Protein AF-A0A7C3VUH5-F1 (afdb_monomer_lite)

Foldseek 3Di:
DDDDDDDDDDDDDDDDDDPDDPPPPPCPVVPPVVCPLQNLLVVLLVLLLVLCVVPVPLLLVLLCVLQVDDPVVVVVVVVVVDGSSSVLLLSQLCVQLVHDSVVLVVCVVVVDDSCVSCVVSVHHSVSSSVSSVSSSCSSVCVVPPPPPPPPPPDDDD

Structure (mmCIF, N/CA/C/O backbone):
data_AF-A0A7C3VUH5-F1
#
_entry.id   AF-A0A7C3VUH5-F1
#
loop_
_atom_site.group_PDB
_atom_site.id
_atom_site.type_symbol
_atom_site.label_atom_id
_atom_site.label_alt_id
_atom_site.label_comp_id
_atom_site.label_asym_id
_atom_site.label_entity_id
_atom_site.label_seq_id
_atom_site.pdbx_PDB_ins_code
_atom_site.Cartn_x
_atom_site.Cartn_y
_atom_site.Cartn_z
_atom_site.occupancy
_atom_site.B_iso_or_equiv
_atom_site.auth_seq_id
_atom_site.auth_comp_id
_atom_site.auth_asym_id
_atom_site.auth_atom_id
_atom_site.pdbx_PDB_model_num
ATOM 1 N N . MET A 1 1 ? -31.944 19.228 60.154 1.00 46.00 1 MET A N 1
ATOM 2 C CA . MET A 1 1 ? -32.204 18.243 61.227 1.00 46.00 1 MET A CA 1
ATOM 3 C C . MET A 1 1 ? -31.268 17.056 61.035 1.00 46.00 1 MET A C 1
ATOM 5 O O . MET A 1 1 ? -31.211 16.565 59.922 1.00 46.00 1 MET A O 1
ATOM 9 N N . ALA A 1 2 ? -30.568 16.669 62.113 1.00 43.81 2 ALA A N 1
ATOM 10 C CA . ALA A 1 2 ? -29.785 15.440 62.360 1.00 43.81 2 ALA A CA 1
ATOM 11 C C . ALA A 1 2 ? -28.635 15.095 61.374 1.00 43.81 2 ALA A C 1
ATOM 13 O O . ALA A 1 2 ? -28.880 14.777 60.223 1.00 43.81 2 ALA A O 1
ATOM 14 N N . SER A 1 3 ? -27.346 15.235 61.714 1.00 55.28 3 SER A N 1
ATOM 15 C CA . SER A 1 3 ? -26.554 14.638 62.818 1.00 55.28 3 SER A CA 1
ATOM 16 C C . SER A 1 3 ? -26.205 13.158 62.612 1.00 55.28 3 SER A C 1
ATOM 18 O O . SER A 1 3 ? -27.100 12.315 62.657 1.00 55.28 3 SER A O 1
ATOM 20 N N . ARG A 1 4 ? -24.892 12.891 62.458 1.00 53.81 4 ARG A N 1
ATOM 21 C CA . ARG A 1 4 ? -24.049 11.820 63.062 1.00 53.81 4 ARG A CA 1
ATOM 22 C C . ARG A 1 4 ? -22.797 11.641 62.182 1.00 53.81 4 ARG A C 1
ATOM 24 O O . ARG A 1 4 ? -22.890 11.113 61.086 1.00 53.81 4 ARG A O 1
ATOM 31 N N . SER A 1 5 ? -21.654 12.262 62.493 1.00 53.81 5 SER A N 1
ATOM 32 C CA . SER A 1 5 ? -20.653 11.850 63.500 1.00 53.81 5 SER A CA 1
ATOM 33 C C . SER A 1 5 ? -20.414 10.343 63.561 1.00 53.81 5 SER A C 1
ATOM 35 O O . SER A 1 5 ? -21.265 9.593 64.031 1.00 53.81 5 SER A O 1
ATOM 37 N N . GLY A 1 6 ? -19.214 9.935 63.145 1.00 47.81 6 GLY A N 1
ATOM 38 C CA . GLY A 1 6 ? -18.730 8.560 63.212 1.00 47.81 6 GLY A CA 1
ATOM 39 C C . GLY A 1 6 ? -17.247 8.455 62.868 1.00 47.81 6 GLY A C 1
ATOM 40 O O . GLY A 1 6 ? -16.874 7.734 61.953 1.00 47.81 6 GLY A O 1
ATOM 41 N N . ALA A 1 7 ? -16.402 9.204 63.580 1.00 54.25 7 ALA A N 1
ATOM 42 C CA . ALA A 1 7 ? -14.963 8.988 63.583 1.00 54.25 7 ALA A CA 1
ATOM 43 C C . ALA A 1 7 ? -14.645 7.620 64.204 1.00 54.25 7 ALA A C 1
ATOM 45 O O . ALA A 1 7 ? -15.028 7.359 65.344 1.00 54.25 7 ALA A O 1
ATOM 46 N N . ARG A 1 8 ? -13.903 6.773 63.489 1.00 54.28 8 ARG A N 1
ATOM 47 C CA . ARG A 1 8 ? -13.116 5.689 64.086 1.00 54.28 8 ARG A CA 1
ATOM 48 C C . ARG A 1 8 ? -11.779 5.592 63.367 1.00 54.28 8 ARG A C 1
ATOM 50 O O . ARG A 1 8 ? -11.648 4.940 62.338 1.00 54.28 8 ARG A O 1
ATOM 57 N N . ALA A 1 9 ? -10.801 6.281 63.943 1.00 53.19 9 ALA A N 1
ATOM 58 C CA . ALA A 1 9 ? -9.397 5.993 63.738 1.00 53.19 9 ALA A CA 1
ATOM 59 C C . ALA A 1 9 ? -9.118 4.584 64.275 1.00 53.19 9 ALA A C 1
ATOM 61 O O . ALA A 1 9 ? -9.344 4.309 65.453 1.00 53.19 9 ALA A O 1
ATOM 62 N N . VAL A 1 10 ? -8.643 3.699 63.406 1.00 53.28 10 VAL A N 1
ATOM 63 C CA . VAL A 1 10 ? -8.036 2.430 63.801 1.00 53.28 10 VAL A CA 1
ATOM 64 C C . VAL A 1 10 ? -6.617 2.465 63.264 1.00 53.28 10 VAL A C 1
ATOM 66 O O . VAL A 1 10 ? -6.353 2.219 62.091 1.00 53.28 10 VAL A O 1
ATOM 69 N N . LEU A 1 11 ? -5.723 2.889 64.148 1.00 50.22 11 LEU A N 1
ATOM 70 C CA . LEU A 1 11 ? -4.287 2.913 63.955 1.00 50.22 11 LEU A CA 1
ATOM 71 C C . LEU A 1 11 ? -3.790 1.519 64.341 1.00 50.22 11 LEU A C 1
ATOM 73 O O . LEU A 1 11 ? -3.726 1.185 65.520 1.00 50.22 11 LEU A O 1
ATOM 77 N N . VAL A 1 12 ? -3.521 0.678 63.344 1.00 52.38 12 VAL A N 1
ATOM 78 C CA . VAL A 1 12 ? -2.900 -0.636 63.548 1.00 52.38 12 VAL A CA 1
ATOM 79 C C . VAL A 1 12 ? -1.471 -0.545 63.045 1.00 52.38 12 VAL A C 1
ATOM 81 O O . VAL A 1 12 ? -1.188 -0.576 61.850 1.00 52.38 12 VAL A O 1
ATOM 84 N N . LEU A 1 13 ? -0.582 -0.364 64.014 1.00 53.56 13 LEU A N 1
ATOM 85 C CA . LEU A 1 13 ? 0.8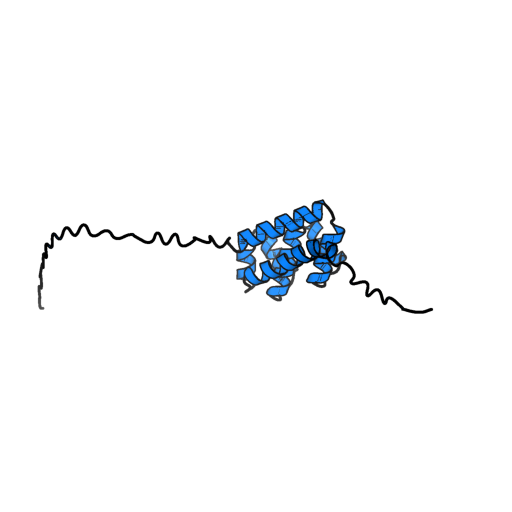60 -0.414 63.877 1.00 53.56 13 LEU A CA 1
ATOM 86 C C . LEU A 1 13 ? 1.265 -1.893 63.937 1.00 53.56 13 LEU A C 1
ATOM 88 O O . LEU A 1 13 ? 1.243 -2.492 65.009 1.00 53.56 13 LEU A O 1
ATOM 92 N N . ILE A 1 14 ? 1.600 -2.498 62.797 1.00 55.69 14 ILE A N 1
ATOM 93 C CA . ILE A 1 14 ? 2.255 -3.813 62.761 1.00 55.69 14 ILE A CA 1
ATOM 94 C C . ILE A 1 14 ? 3.617 -3.622 62.107 1.00 55.69 14 ILE A C 1
ATOM 96 O O . ILE A 1 14 ? 3.774 -3.645 60.889 1.00 55.69 14 ILE A O 1
ATOM 100 N N . ALA A 1 15 ? 4.604 -3.396 62.970 1.00 53.34 15 ALA A N 1
ATOM 101 C CA . ALA A 1 15 ? 6.004 -3.608 62.665 1.00 53.34 15 ALA A CA 1
ATOM 102 C C . ALA A 1 15 ? 6.244 -5.124 62.628 1.00 53.34 15 ALA A C 1
ATOM 104 O O . ALA A 1 15 ? 6.180 -5.797 63.654 1.00 53.34 15 ALA A O 1
ATOM 105 N N . GLY A 1 16 ? 6.488 -5.657 61.434 1.00 47.97 16 GLY A N 1
ATOM 106 C CA . GLY A 1 16 ? 6.829 -7.057 61.209 1.00 47.97 16 GLY A CA 1
ATOM 107 C C . GLY A 1 16 ? 7.947 -7.153 60.186 1.00 47.97 16 GLY A C 1
ATOM 108 O O . GLY A 1 16 ? 7.694 -7.302 58.995 1.00 47.97 16 GLY A O 1
ATOM 109 N N . LEU A 1 17 ? 9.187 -7.035 60.664 1.00 54.09 17 LEU A N 1
ATOM 110 C CA . LEU A 1 17 ? 10.395 -7.401 59.930 1.00 54.09 17 LEU A CA 1
ATOM 111 C C . LEU A 1 17 ? 10.378 -8.912 59.669 1.00 54.09 17 LEU A C 1
ATOM 113 O O . LEU A 1 17 ? 10.785 -9.700 60.519 1.00 54.09 17 LEU A O 1
ATOM 117 N N . ALA A 1 18 ? 9.923 -9.311 58.485 1.00 48.59 18 ALA A N 1
ATOM 118 C CA . ALA A 1 18 ? 10.180 -10.632 57.936 1.00 48.59 18 ALA A CA 1
ATOM 119 C C . ALA A 1 18 ? 11.198 -10.487 56.798 1.00 48.59 18 ALA A C 1
ATOM 121 O O . ALA A 1 18 ? 10.847 -10.260 55.642 1.00 48.59 18 ALA A O 1
ATOM 122 N N . TRP A 1 19 ? 12.482 -10.615 57.148 1.00 52.53 19 TRP A N 1
ATOM 123 C CA . TRP A 1 19 ? 13.553 -10.964 56.214 1.00 52.53 19 TRP A CA 1
ATOM 124 C C . TRP A 1 19 ? 13.325 -12.401 55.727 1.00 52.53 19 TRP A C 1
ATOM 126 O O . TRP A 1 19 ? 13.931 -13.354 56.206 1.00 52.53 19 TRP A O 1
ATOM 136 N N . GLY A 1 20 ? 12.390 -12.559 54.798 1.00 47.88 20 GLY A N 1
ATOM 137 C CA . GLY A 1 20 ? 12.179 -13.779 54.036 1.00 47.88 20 GLY A CA 1
ATOM 138 C C . GLY A 1 20 ? 12.590 -13.509 52.603 1.00 47.88 20 GLY A C 1
ATOM 139 O O . GLY A 1 20 ? 12.033 -12.628 51.956 1.00 47.88 20 GLY A O 1
ATOM 140 N N . TRP A 1 21 ? 13.590 -14.243 52.133 1.00 60.84 21 TRP A N 1
ATOM 141 C CA . TRP A 1 21 ? 14.074 -14.249 50.762 1.00 60.84 21 TRP A CA 1
ATOM 142 C C . TRP A 1 21 ? 12.928 -14.535 49.780 1.00 60.84 21 TRP A C 1
ATOM 144 O O . TRP A 1 21 ? 12.665 -15.683 49.434 1.00 60.84 21 TRP A O 1
ATOM 154 N N . LEU A 1 22 ? 12.246 -13.491 49.312 1.00 51.94 22 LEU A N 1
ATOM 155 C CA . LEU A 1 22 ? 11.456 -13.560 48.095 1.00 51.94 22 LEU A CA 1
ATOM 156 C C . LEU A 1 22 ? 12.435 -13.364 46.943 1.00 51.94 22 LEU A C 1
ATOM 158 O O . LEU A 1 22 ? 12.789 -12.243 46.581 1.00 51.94 22 LEU A O 1
ATOM 162 N N . GLN A 1 23 ? 12.882 -14.479 46.368 1.00 59.81 23 GLN A N 1
ATOM 163 C CA . GLN A 1 23 ? 13.230 -14.484 44.957 1.00 59.81 23 GLN A CA 1
ATOM 164 C C . GLN A 1 23 ? 11.997 -13.973 44.214 1.00 59.81 23 GLN A C 1
ATOM 166 O O . GLN A 1 23 ? 11.037 -14.711 44.005 1.00 59.81 23 GLN A O 1
ATOM 171 N N . ALA A 1 24 ? 11.991 -12.686 43.875 1.00 54.78 24 ALA A N 1
ATOM 172 C CA . ALA A 1 24 ? 11.120 -12.202 42.830 1.00 54.78 24 ALA A CA 1
ATOM 173 C C . ALA A 1 24 ? 11.545 -12.970 41.573 1.00 54.78 24 ALA A C 1
ATOM 175 O O . ALA A 1 24 ? 12.693 -12.803 41.145 1.00 54.78 24 ALA A O 1
ATOM 176 N N . PRO A 1 25 ? 10.692 -13.817 40.967 1.00 57.78 25 PRO A N 1
ATOM 177 C CA . PRO A 1 25 ? 10.893 -14.099 39.568 1.00 57.78 25 PRO A CA 1
ATOM 178 C C . PRO A 1 25 ? 10.786 -12.732 38.905 1.00 57.78 25 PRO A C 1
ATOM 180 O O . PRO A 1 25 ? 9.725 -12.104 38.898 1.00 57.78 25 PRO A O 1
ATOM 183 N N . THR A 1 26 ? 11.912 -12.233 38.410 1.00 54.16 26 THR A N 1
ATOM 184 C CA . THR A 1 26 ? 11.931 -11.230 37.363 1.00 54.16 26 THR A CA 1
ATOM 185 C C . THR A 1 26 ? 11.227 -11.872 36.178 1.00 54.16 26 THR A C 1
ATOM 187 O O . THR A 1 26 ? 11.839 -12.369 35.238 1.00 54.16 26 THR A O 1
ATOM 190 N N . MET A 1 27 ? 9.896 -11.864 36.225 1.00 51.47 27 MET A N 1
ATOM 191 C CA . MET A 1 27 ? 9.054 -11.873 35.051 1.00 51.47 27 MET A CA 1
ATOM 192 C C . MET A 1 27 ? 9.349 -10.536 34.364 1.00 51.47 27 MET A C 1
ATOM 194 O O . MET A 1 27 ? 8.539 -9.611 34.372 1.00 51.47 27 MET A O 1
ATOM 198 N N . LEU A 1 28 ? 10.555 -10.437 33.789 1.00 52.62 28 LEU A N 1
ATOM 199 C CA . LEU A 1 28 ? 10.810 -9.761 32.533 1.00 52.62 28 LEU A CA 1
ATOM 200 C C . LEU A 1 28 ? 9.826 -10.408 31.569 1.00 52.62 28 LEU A C 1
ATOM 202 O O . LEU A 1 28 ? 10.162 -11.307 30.806 1.00 52.62 28 LEU A O 1
ATOM 206 N N . SER A 1 29 ? 8.564 -9.991 31.688 1.00 51.03 29 SER A N 1
ATOM 207 C CA . SER A 1 29 ? 7.621 -10.088 30.604 1.00 51.03 29 SER A CA 1
ATOM 208 C C . SER A 1 29 ? 8.398 -9.478 29.456 1.00 51.03 29 SER A C 1
ATOM 210 O O . SER A 1 29 ? 8.816 -8.320 29.595 1.00 51.03 29 SER A O 1
ATOM 212 N N . PRO A 1 30 ? 8.715 -10.235 28.393 1.00 51.22 30 PRO A N 1
ATOM 213 C CA . PRO A 1 30 ? 9.165 -9.593 27.189 1.00 51.22 30 PRO A CA 1
ATOM 214 C C . PRO A 1 30 ? 8.041 -8.615 26.888 1.00 51.22 30 PRO A C 1
ATOM 216 O O . PRO A 1 30 ? 6.924 -9.006 26.546 1.00 51.22 30 PRO A O 1
ATOM 219 N N . CYS A 1 31 ? 8.315 -7.335 27.125 1.00 47.47 31 CYS A N 1
ATOM 220 C CA . CYS A 1 31 ? 7.598 -6.265 26.490 1.00 47.47 31 CYS A CA 1
ATOM 221 C C . CYS A 1 31 ? 7.976 -6.472 25.028 1.00 47.47 31 CYS A C 1
ATOM 223 O O . CYS A 1 31 ? 8.926 -5.885 24.518 1.00 47.47 31 CYS A O 1
ATOM 225 N N . PHE A 1 32 ? 7.309 -7.436 24.389 1.00 51.62 32 PHE A N 1
ATOM 226 C CA . PHE A 1 32 ? 7.082 -7.409 22.972 1.00 51.62 32 PHE A CA 1
ATOM 227 C C . PHE A 1 32 ? 6.352 -6.090 22.808 1.00 51.62 32 PHE A C 1
ATOM 229 O O . PHE A 1 32 ? 5.133 -6.016 22.959 1.00 51.62 32 PHE A O 1
ATOM 236 N N . ALA A 1 33 ? 7.137 -5.027 22.628 1.00 54.03 33 ALA A N 1
ATOM 237 C CA . ALA A 1 33 ? 6.705 -3.837 21.953 1.00 54.03 33 ALA A CA 1
ATOM 238 C C . ALA A 1 33 ? 6.183 -4.383 20.632 1.00 54.03 33 ALA A C 1
ATOM 240 O O . ALA A 1 33 ? 6.955 -4.697 19.728 1.00 54.03 33 ALA A O 1
ATOM 241 N N . GLN A 1 34 ? 4.883 -4.684 20.601 1.00 54.59 34 GLN A N 1
ATOM 242 C CA . GLN A 1 34 ? 4.193 -4.959 19.366 1.00 54.59 34 GLN A CA 1
ATOM 243 C C . GLN A 1 34 ? 4.462 -3.707 18.556 1.00 54.59 34 GLN A C 1
ATOM 245 O O . GLN A 1 34 ? 3.967 -2.634 18.912 1.00 54.59 34 GLN A O 1
ATOM 250 N N . ALA A 1 35 ? 5.350 -3.832 17.567 1.00 65.25 35 ALA A N 1
ATOM 251 C CA . ALA A 1 35 ? 5.598 -2.776 16.611 1.00 65.25 35 ALA A CA 1
ATOM 252 C C . ALA A 1 35 ? 4.222 -2.291 16.179 1.00 65.25 35 ALA A C 1
ATOM 254 O O . ALA A 1 35 ? 3.352 -3.107 15.843 1.00 65.25 35 ALA A O 1
ATOM 255 N N . SER A 1 36 ? 3.985 -0.988 16.325 1.00 81.69 36 SER A N 1
ATOM 256 C CA . SER A 1 36 ? 2.666 -0.457 16.023 1.00 81.69 36 SER A CA 1
ATOM 257 C C . SER A 1 36 ? 2.309 -0.867 14.587 1.00 81.69 36 SER A C 1
ATOM 259 O O . SER A 1 36 ? 3.206 -0.949 13.739 1.00 81.69 36 SER A O 1
ATOM 261 N N . PRO A 1 37 ? 1.036 -1.151 14.273 1.00 83.00 37 PRO A N 1
ATOM 262 C CA . PRO A 1 37 ? 0.644 -1.518 12.913 1.00 83.00 37 PRO A CA 1
ATOM 263 C C . PRO A 1 37 ? 1.138 -0.506 11.867 1.00 83.00 37 PRO A C 1
ATOM 265 O O . PRO A 1 37 ? 1.455 -0.884 10.743 1.00 83.00 37 PRO A O 1
ATOM 268 N N . GLU A 1 38 ? 1.268 0.768 12.253 1.00 86.50 38 GLU A N 1
ATOM 269 C CA . GLU A 1 38 ? 1.878 1.817 11.434 1.00 86.50 38 GLU A CA 1
ATOM 270 C C . GLU A 1 38 ? 3.365 1.601 11.162 1.00 86.50 38 GLU A C 1
ATOM 272 O O . GLU A 1 38 ? 3.824 1.835 10.049 1.00 86.50 38 GLU A O 1
ATOM 277 N N . GLU A 1 39 ? 4.131 1.187 12.164 1.00 88.88 39 GLU A N 1
ATOM 278 C CA . GLU A 1 39 ? 5.566 0.951 12.031 1.00 88.88 39 GLU A CA 1
ATOM 279 C C . GLU A 1 39 ? 5.841 -0.261 11.144 1.00 88.88 39 GLU A C 1
ATOM 281 O O . GLU A 1 39 ? 6.639 -0.164 10.211 1.00 88.88 39 GLU A O 1
ATOM 286 N N . GLY A 1 40 ? 5.076 -1.342 11.330 1.00 89.81 40 GLY A N 1
ATOM 287 C CA . GLY A 1 40 ? 5.107 -2.486 10.419 1.00 89.81 40 GLY A CA 1
ATOM 288 C C . GLY A 1 40 ? 4.739 -2.091 8.986 1.00 89.81 40 GLY A C 1
ATOM 289 O O . GLY A 1 40 ? 5.384 -2.525 8.034 1.00 89.81 40 GLY A O 1
ATOM 290 N N . LEU A 1 41 ? 3.747 -1.212 8.808 1.00 91.88 41 LEU A N 1
ATOM 291 C CA . LEU A 1 41 ? 3.380 -0.706 7.485 1.00 91.88 41 LEU A CA 1
ATOM 292 C C . LEU A 1 41 ? 4.510 0.116 6.859 1.00 91.88 41 LEU A C 1
ATOM 294 O O . LEU A 1 41 ? 4.841 -0.100 5.697 1.00 91.88 41 LEU A O 1
ATOM 298 N N . ARG A 1 42 ? 5.137 1.019 7.622 1.00 92.81 42 ARG A N 1
ATOM 299 C CA . ARG A 1 42 ? 6.270 1.836 7.158 1.00 92.81 42 ARG A CA 1
ATOM 300 C C . ARG A 1 42 ? 7.461 0.982 6.740 1.00 92.81 42 ARG A C 1
ATOM 302 O O . ARG A 1 42 ? 8.061 1.267 5.708 1.00 92.81 42 ARG A O 1
ATOM 309 N N . GLU A 1 43 ? 7.784 -0.058 7.504 1.00 93.19 43 GLU A N 1
ATOM 310 C CA . GLU A 1 43 ? 8.867 -0.986 7.174 1.00 93.19 43 GLU A CA 1
ATOM 311 C C . GLU A 1 43 ? 8.602 -1.696 5.842 1.00 93.19 43 GLU A C 1
ATOM 313 O O . GLU A 1 43 ? 9.456 -1.712 4.954 1.00 93.19 43 GLU A O 1
ATOM 318 N N . VAL A 1 44 ? 7.393 -2.235 5.661 1.00 93.56 44 VAL A N 1
ATOM 319 C CA . VAL A 1 44 ? 7.036 -2.947 4.428 1.00 93.56 44 VAL A CA 1
ATOM 320 C C . VAL A 1 44 ? 6.985 -1.987 3.237 1.00 93.56 44 VAL A C 1
ATOM 322 O O . VAL A 1 44 ? 7.469 -2.337 2.162 1.00 93.56 44 VAL A O 1
ATOM 325 N N . VAL A 1 45 ? 6.474 -0.766 3.419 1.00 94.81 45 VAL A N 1
ATOM 326 C CA . VAL A 1 45 ? 6.503 0.295 2.397 1.00 94.81 45 VAL A CA 1
ATOM 327 C C . VAL A 1 45 ? 7.938 0.600 1.976 1.00 94.81 45 VAL A C 1
ATOM 329 O O . VAL A 1 45 ? 8.238 0.552 0.786 1.00 94.81 45 VAL A O 1
ATOM 332 N N . ALA A 1 46 ? 8.839 0.831 2.935 1.00 94.81 46 ALA A N 1
ATOM 333 C CA . ALA A 1 46 ? 10.247 1.094 2.653 1.00 94.81 46 ALA A CA 1
ATOM 334 C C . ALA A 1 46 ? 10.916 -0.082 1.925 1.00 94.81 46 ALA A C 1
ATOM 336 O O . ALA A 1 46 ? 11.723 0.123 1.019 1.00 94.81 46 ALA A O 1
ATOM 337 N N . LYS A 1 47 ? 10.547 -1.319 2.272 1.00 94.00 47 LYS A N 1
ATOM 338 C CA . LYS A 1 47 ? 11.031 -2.527 1.597 1.00 94.00 47 LYS A CA 1
ATOM 339 C C . LYS A 1 47 ? 10.550 -2.609 0.145 1.00 94.00 47 LYS A C 1
ATOM 341 O O . LYS A 1 47 ? 11.348 -2.935 -0.731 1.00 94.00 47 LYS A O 1
ATOM 346 N N . ILE A 1 48 ? 9.282 -2.288 -0.120 1.00 93.50 48 ILE A N 1
ATOM 347 C CA . ILE A 1 48 ? 8.732 -2.235 -1.484 1.00 93.50 48 ILE A CA 1
ATOM 348 C C . ILE A 1 48 ? 9.412 -1.134 -2.300 1.00 93.50 48 ILE A C 1
ATOM 350 O O . ILE A 1 48 ? 9.822 -1.380 -3.431 1.00 93.50 48 ILE A O 1
ATOM 354 N N . ASP A 1 49 ? 9.596 0.048 -1.721 1.00 94.69 49 ASP A N 1
ATOM 355 C CA . ASP A 1 49 ? 10.261 1.169 -2.391 1.00 94.69 49 ASP A CA 1
ATOM 356 C C . ASP A 1 49 ? 11.744 0.873 -2.680 1.00 94.69 49 ASP A C 1
ATOM 358 O O . ASP A 1 49 ? 12.260 1.184 -3.759 1.00 94.69 49 ASP A O 1
ATOM 362 N N . GLY A 1 50 ? 12.428 0.194 -1.755 1.00 93.44 50 GLY A N 1
ATOM 363 C CA . GLY A 1 50 ? 13.783 -0.311 -1.970 1.00 93.44 50 GLY A CA 1
ATOM 364 C C . GLY A 1 50 ? 13.849 -1.361 -3.084 1.00 93.44 50 GLY A C 1
ATOM 365 O O . GLY A 1 50 ? 14.744 -1.308 -3.929 1.00 93.44 50 GLY A O 1
ATOM 366 N N . ALA A 1 51 ? 12.877 -2.277 -3.143 1.00 92.12 51 ALA A N 1
ATOM 367 C CA . ALA A 1 51 ? 12.781 -3.260 -4.222 1.00 92.12 51 ALA A CA 1
ATOM 368 C C . ALA A 1 51 ? 12.526 -2.588 -5.580 1.00 92.12 51 ALA A C 1
ATOM 370 O O . ALA A 1 51 ? 13.197 -2.917 -6.556 1.00 92.12 51 ALA A O 1
ATOM 371 N N . ALA A 1 52 ? 11.642 -1.588 -5.628 1.00 91.94 52 ALA A N 1
ATOM 372 C CA . ALA A 1 52 ? 11.358 -0.816 -6.837 1.00 91.94 52 ALA A CA 1
ATOM 373 C C . ALA A 1 52 ? 12.577 -0.032 -7.336 1.00 91.94 52 ALA A C 1
ATOM 375 O O . ALA A 1 52 ? 12.741 0.153 -8.537 1.00 91.94 52 ALA A O 1
ATOM 376 N N . SER A 1 53 ? 13.471 0.3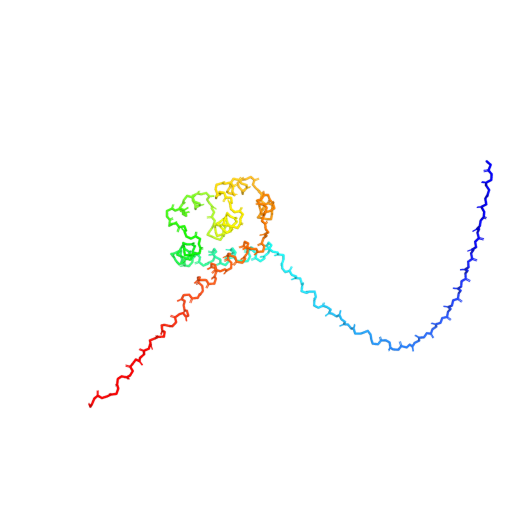76 -6.432 1.00 90.62 53 SER A N 1
ATOM 377 C CA . SER A 1 53 ? 14.741 1.007 -6.811 1.00 90.62 53 SER A CA 1
ATOM 378 C C . SER A 1 53 ? 15.683 0.049 -7.554 1.00 90.62 53 SER A C 1
ATOM 380 O O . SER A 1 53 ? 16.580 0.502 -8.260 1.00 90.62 53 SER A O 1
ATOM 382 N N . SER A 1 54 ? 15.490 -1.265 -7.398 1.00 90.62 54 SER A N 1
ATOM 383 C CA . SER A 1 54 ? 16.298 -2.301 -8.051 1.00 90.62 54 SER A CA 1
ATOM 384 C C . SER A 1 54 ? 15.614 -2.875 -9.293 1.00 90.62 54 SER A C 1
ATOM 386 O O . SER A 1 54 ? 16.257 -3.040 -10.325 1.00 90.62 54 SER A O 1
ATOM 388 N N . ASP A 1 55 ? 14.319 -3.184 -9.196 1.00 93.25 55 ASP A N 1
ATOM 389 C CA . ASP A 1 55 ? 13.539 -3.799 -10.270 1.00 93.25 55 ASP A CA 1
ATOM 390 C C . ASP A 1 55 ? 12.068 -3.371 -10.190 1.00 93.25 55 ASP A C 1
ATOM 392 O O . ASP A 1 55 ? 11.239 -3.993 -9.523 1.00 93.25 55 ASP A O 1
ATOM 396 N N . VAL A 1 56 ? 11.743 -2.285 -10.893 1.00 93.31 56 VAL A N 1
ATOM 397 C CA . VAL A 1 56 ? 10.378 -1.748 -10.983 1.00 93.31 56 VAL A CA 1
ATOM 398 C C . VAL A 1 56 ? 9.400 -2.769 -11.570 1.00 93.31 56 VAL A C 1
ATOM 400 O O . VAL A 1 56 ? 8.283 -2.896 -11.071 1.00 93.31 56 VAL A O 1
ATOM 403 N N . GLY A 1 57 ? 9.811 -3.514 -12.601 1.00 92.69 57 GLY A N 1
ATOM 404 C CA . GLY A 1 57 ? 8.928 -4.443 -13.308 1.00 92.69 57 GLY A CA 1
ATOM 405 C C . GLY A 1 57 ? 8.416 -5.546 -12.388 1.00 92.69 57 GLY A C 1
ATOM 406 O O . GLY A 1 57 ? 7.224 -5.850 -12.395 1.00 92.69 57 GLY A O 1
ATOM 407 N N . ARG A 1 58 ? 9.294 -6.066 -11.524 1.00 92.00 58 ARG A N 1
ATOM 408 C CA . ARG A 1 58 ? 8.933 -7.071 -10.519 1.00 92.00 58 ARG A CA 1
ATOM 409 C C . ARG A 1 58 ? 7.933 -6.548 -9.487 1.00 92.00 58 ARG A C 1
ATOM 411 O O . ARG A 1 58 ? 7.030 -7.280 -9.082 1.00 92.00 58 ARG A O 1
ATOM 418 N N . VAL A 1 59 ? 8.080 -5.294 -9.056 1.00 93.75 59 VAL A N 1
ATOM 419 C CA . VAL A 1 59 ? 7.149 -4.677 -8.097 1.00 93.75 59 VAL A CA 1
ATOM 420 C C . VAL A 1 59 ? 5.780 -4.454 -8.731 1.00 93.75 59 VAL A C 1
ATOM 422 O O . VAL A 1 59 ? 4.762 -4.804 -8.135 1.00 93.75 59 VAL A O 1
ATOM 425 N N . GLU A 1 60 ? 5.743 -3.915 -9.949 1.00 94.44 60 GLU A N 1
ATOM 426 C CA . GLU A 1 60 ? 4.498 -3.721 -10.694 1.00 94.44 60 GLU A CA 1
ATOM 427 C C . GLU A 1 60 ? 3.763 -5.044 -10.916 1.00 94.44 60 GLU A C 1
ATOM 429 O O . GLU A 1 60 ? 2.560 -5.121 -10.676 1.00 94.44 60 GLU A O 1
ATOM 434 N N . GLU A 1 61 ? 4.472 -6.100 -11.316 1.00 93.38 61 GLU A N 1
ATOM 435 C CA . GLU A 1 61 ? 3.874 -7.417 -11.527 1.00 93.38 61 GLU A CA 1
ATOM 436 C C . GLU A 1 61 ? 3.309 -8.004 -10.226 1.00 93.38 61 GLU A C 1
ATOM 438 O O . GLU A 1 61 ? 2.188 -8.515 -10.220 1.00 93.38 61 GLU A O 1
ATOM 443 N N . ALA A 1 62 ? 4.007 -7.840 -9.097 1.00 93.94 62 ALA A N 1
ATOM 444 C CA . ALA A 1 62 ? 3.491 -8.247 -7.792 1.00 93.94 62 ALA A CA 1
ATOM 445 C C . ALA A 1 62 ? 2.210 -7.481 -7.402 1.00 93.94 62 ALA A C 1
ATOM 447 O O . ALA A 1 62 ? 1.267 -8.086 -6.887 1.00 93.94 62 ALA A O 1
ATOM 448 N N . LEU A 1 63 ? 2.141 -6.173 -7.683 1.00 94.19 63 LEU A N 1
ATOM 449 C CA . LEU A 1 63 ? 0.944 -5.355 -7.446 1.00 94.19 63 LEU A CA 1
ATOM 450 C C . LEU A 1 63 ? -0.229 -5.776 -8.339 1.00 94.19 63 LEU A C 1
ATOM 452 O O . LEU A 1 63 ? -1.356 -5.907 -7.857 1.00 94.19 63 LEU A O 1
ATOM 456 N N . ILE A 1 64 ? 0.036 -6.020 -9.623 1.00 94.31 64 ILE A N 1
ATOM 457 C CA . ILE A 1 64 ? -0.947 -6.497 -10.604 1.00 94.31 64 ILE A CA 1
ATOM 458 C C . ILE A 1 64 ? -1.506 -7.857 -10.170 1.00 94.31 64 ILE A C 1
ATOM 460 O O . ILE A 1 64 ? -2.720 -8.046 -10.142 1.00 94.31 64 ILE A O 1
ATOM 464 N N . GLN A 1 65 ? -0.641 -8.793 -9.773 1.00 92.50 65 GLN A N 1
ATOM 465 C CA . GLN A 1 65 ? -1.055 -10.127 -9.340 1.00 92.50 65 GLN A CA 1
ATOM 466 C C . GLN A 1 65 ? -1.811 -10.125 -8.005 1.00 92.50 65 GLN A C 1
ATOM 468 O O . GLN A 1 65 ? -2.670 -10.979 -7.799 1.00 92.50 65 GLN A O 1
ATOM 473 N N . GLU A 1 66 ? -1.473 -9.236 -7.067 1.00 93.00 66 GLU A N 1
ATOM 474 C CA . GLU A 1 66 ? -2.135 -9.182 -5.756 1.00 93.00 66 GLU A CA 1
ATO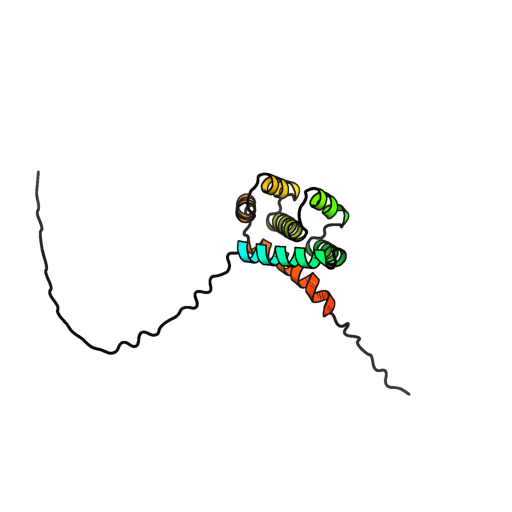M 475 C C . GLU A 1 66 ? -3.479 -8.454 -5.802 1.00 93.00 66 GLU A C 1
ATOM 477 O O . GLU A 1 66 ? -4.455 -8.916 -5.212 1.00 93.00 66 GLU A O 1
ATOM 482 N N . PHE A 1 67 ? -3.552 -7.328 -6.512 1.00 93.19 67 PHE A N 1
ATOM 483 C CA . PHE A 1 67 ? -4.738 -6.469 -6.504 1.00 93.19 67 PHE A CA 1
ATOM 484 C C . PHE A 1 67 ? -5.579 -6.561 -7.780 1.00 93.19 67 PHE A C 1
ATOM 486 O O . PHE A 1 67 ? -6.644 -5.950 -7.841 1.00 93.19 67 PHE A O 1
ATOM 493 N N . GLY A 1 68 ? -5.131 -7.304 -8.797 1.00 93.50 68 GLY A N 1
ATOM 494 C CA . GLY A 1 68 ? -5.835 -7.431 -10.076 1.00 93.50 68 GLY A CA 1
ATOM 495 C C . GLY A 1 68 ? -5.914 -6.122 -10.870 1.00 93.50 68 GLY A C 1
ATOM 496 O O . GLY A 1 68 ? -6.794 -5.970 -11.715 1.00 93.50 68 GLY A O 1
ATOM 497 N N . VAL A 1 69 ? -5.037 -5.159 -10.571 1.00 93.44 69 VAL A N 1
ATOM 498 C CA . VAL A 1 69 ? -4.933 -3.875 -11.284 1.00 93.44 69 VAL A CA 1
ATOM 499 C C . VAL A 1 69 ? -4.112 -4.039 -12.557 1.00 93.44 69 VAL A C 1
ATOM 501 O O . VAL A 1 69 ? -3.340 -4.986 -12.663 1.00 93.44 69 VAL A O 1
ATOM 504 N N . LYS A 1 70 ? -4.242 -3.133 -13.528 1.00 94.56 70 LYS A N 1
ATOM 505 C CA . LYS A 1 70 ? -3.370 -3.132 -14.709 1.00 94.56 70 LYS A CA 1
ATOM 506 C C . LYS A 1 70 ? -2.176 -2.206 -14.506 1.00 94.56 70 LYS A C 1
ATOM 508 O O . LYS A 1 70 ? -2.220 -1.305 -13.672 1.00 94.56 70 LYS A O 1
ATOM 513 N N . ARG A 1 71 ? -1.124 -2.371 -15.314 1.00 92.00 71 ARG A N 1
ATOM 514 C CA . ARG A 1 71 ? 0.028 -1.452 -15.307 1.00 92.00 71 ARG A CA 1
ATOM 515 C C . ARG A 1 71 ? -0.409 -0.013 -15.602 1.00 92.00 71 ARG A C 1
ATOM 517 O O . ARG A 1 71 ? 0.065 0.915 -14.955 1.00 92.00 71 ARG A O 1
ATOM 524 N N . GLU A 1 72 ? -1.367 0.163 -16.512 1.00 94.12 72 GLU A N 1
ATOM 525 C CA . GLU A 1 72 ? -1.905 1.483 -16.872 1.00 94.12 72 GLU A CA 1
ATOM 526 C C . GLU A 1 72 ? -2.610 2.183 -15.697 1.00 94.12 72 GLU A C 1
ATOM 528 O O . GLU A 1 72 ? -2.656 3.408 -15.654 1.00 94.12 72 GLU A O 1
ATOM 533 N N . ASP A 1 73 ? -3.126 1.428 -14.720 1.00 92.44 73 ASP A N 1
ATOM 534 C CA . ASP A 1 73 ? -3.734 1.993 -13.512 1.00 92.44 73 ASP A CA 1
ATOM 535 C C . ASP A 1 73 ? -2.693 2.529 -12.512 1.00 92.44 73 ASP A C 1
ATOM 537 O O . ASP A 1 73 ? -3.033 3.332 -11.643 1.00 92.44 73 ASP A O 1
ATOM 541 N N . LEU A 1 74 ? -1.439 2.068 -12.590 1.00 93.56 74 LEU A N 1
ATOM 542 C CA . LEU A 1 74 ? -0.371 2.466 -11.664 1.00 93.56 74 LEU A CA 1
ATOM 543 C C . LEU A 1 74 ? 0.259 3.802 -12.067 1.00 93.56 74 LEU A C 1
ATOM 545 O O . LEU A 1 74 ? 0.614 4.604 -11.206 1.00 93.56 74 LEU A O 1
ATOM 549 N N . GLN A 1 75 ? 0.352 4.062 -13.372 1.00 93.69 75 GLN A N 1
ATOM 550 C CA . GLN A 1 75 ? 0.941 5.279 -13.925 1.00 93.69 75 GLN A CA 1
ATOM 551 C C . GLN A 1 75 ? 0.341 6.585 -13.366 1.00 93.69 75 GLN A C 1
ATOM 553 O O . GLN A 1 75 ? 1.121 7.409 -12.887 1.00 93.69 75 GLN A O 1
ATOM 558 N N . PRO A 1 76 ? -0.994 6.784 -13.314 1.00 93.38 76 PRO A N 1
ATOM 559 C CA . PRO A 1 76 ? -1.556 8.005 -12.734 1.00 93.38 76 PRO A CA 1
ATOM 560 C C . PRO A 1 76 ? -1.241 8.147 -11.238 1.00 93.38 76 PRO A C 1
ATOM 562 O O . PRO A 1 76 ? -1.116 9.259 -10.742 1.00 93.38 76 PRO A O 1
ATOM 565 N N . LEU A 1 77 ? -1.062 7.048 -10.498 1.00 93.81 77 LEU A N 1
ATOM 566 C CA . LEU A 1 77 ? -0.690 7.116 -9.080 1.00 93.81 77 LEU A CA 1
ATOM 567 C C . LEU A 1 77 ? 0.771 7.555 -8.896 1.00 93.81 77 LEU A C 1
ATOM 569 O O . LEU A 1 77 ? 1.086 8.285 -7.958 1.00 93.81 77 LEU A O 1
ATOM 573 N N . LEU A 1 78 ? 1.657 7.156 -9.808 1.00 93.12 78 LEU A N 1
ATOM 574 C CA . LEU A 1 78 ? 3.046 7.619 -9.830 1.00 93.12 78 LEU A CA 1
ATOM 575 C C . LEU A 1 78 ? 3.142 9.107 -10.202 1.00 93.12 78 LEU A C 1
ATOM 577 O O . LEU A 1 78 ? 3.959 9.829 -9.631 1.00 93.12 78 LEU A O 1
ATOM 581 N N . GLU A 1 79 ? 2.281 9.590 -11.104 1.00 93.69 79 GLU A N 1
ATOM 582 C CA . GLU A 1 79 ? 2.174 11.020 -11.446 1.00 93.69 79 GLU A CA 1
ATOM 583 C C . GLU A 1 79 ? 1.746 11.876 -10.244 1.00 93.69 79 GLU A C 1
ATOM 585 O O . GLU A 1 79 ? 2.193 13.014 -10.087 1.00 93.69 79 GLU A O 1
ATOM 590 N N . GLU A 1 80 ? 0.978 11.292 -9.324 1.00 91.25 80 GLU A N 1
ATOM 591 C CA . GLU A 1 80 ? 0.613 11.879 -8.029 1.00 91.25 80 GLU A CA 1
ATOM 592 C C . GLU A 1 80 ? 1.761 11.850 -7.000 1.00 91.25 80 GLU A C 1
ATOM 594 O O . GLU A 1 80 ? 1.561 12.159 -5.824 1.00 91.25 80 GLU A O 1
ATOM 599 N N . LYS A 1 81 ? 2.983 11.511 -7.439 1.00 92.56 81 LYS A N 1
ATOM 600 C CA . LYS A 1 81 ? 4.210 11.401 -6.632 1.00 92.56 81 LYS A CA 1
ATOM 601 C C . LYS A 1 81 ? 4.125 10.361 -5.514 1.00 92.56 81 LYS A C 1
ATOM 603 O O . LYS A 1 81 ? 4.820 10.481 -4.503 1.00 92.56 81 LYS A O 1
ATOM 608 N N . LEU A 1 82 ? 3.292 9.337 -5.682 1.00 93.56 82 LEU A N 1
ATOM 609 C CA . LEU A 1 82 ? 3.258 8.209 -4.760 1.00 93.56 82 LEU A CA 1
ATOM 610 C C . LEU A 1 82 ? 4.395 7.241 -5.070 1.00 93.56 82 LEU A C 1
ATOM 612 O O . LEU A 1 82 ? 4.678 6.943 -6.226 1.00 93.56 82 LEU A O 1
ATOM 616 N N . SER A 1 83 ? 5.026 6.723 -4.020 1.00 95.44 83 SER A N 1
ATOM 617 C CA . SER A 1 83 ? 5.966 5.611 -4.137 1.00 95.44 83 SER A CA 1
ATOM 618 C C . SER A 1 83 ? 5.223 4.278 -4.291 1.00 95.44 83 SER A C 1
ATOM 620 O O . SER A 1 83 ? 4.049 4.174 -3.926 1.00 95.44 83 SER A O 1
ATOM 622 N N . TYR A 1 84 ? 5.886 3.242 -4.808 1.00 95.25 84 TYR A N 1
ATOM 623 C CA . TYR A 1 84 ? 5.263 1.931 -5.032 1.00 95.25 84 TYR A CA 1
ATOM 624 C C . TYR A 1 84 ? 4.726 1.299 -3.744 1.00 95.25 84 TYR A C 1
ATOM 626 O O . TYR A 1 84 ? 3.656 0.691 -3.753 1.00 95.25 84 TYR A O 1
ATOM 634 N N . GLY A 1 85 ? 5.413 1.488 -2.619 1.00 94.62 85 GLY A N 1
ATOM 635 C CA . GLY A 1 85 ? 4.944 1.057 -1.311 1.00 94.62 85 GLY A CA 1
ATOM 636 C C . GLY A 1 85 ? 3.672 1.792 -0.889 1.00 94.62 85 GLY A C 1
ATOM 637 O O . GLY A 1 85 ? 2.715 1.155 -0.457 1.00 94.62 85 GLY A O 1
ATOM 638 N N . ASN A 1 86 ? 3.593 3.112 -1.090 1.00 95.50 86 ASN A N 1
ATOM 639 C CA . ASN A 1 86 ? 2.367 3.869 -0.808 1.00 95.50 86 ASN A CA 1
ATOM 640 C C . ASN A 1 86 ? 1.216 3.490 -1.754 1.00 95.50 86 ASN A C 1
ATOM 642 O O . ASN A 1 86 ? 0.064 3.431 -1.326 1.00 95.50 86 ASN A O 1
ATOM 646 N N . ILE A 1 87 ? 1.517 3.177 -3.016 1.00 96.00 87 ILE A N 1
ATOM 647 C CA . ILE A 1 87 ? 0.541 2.632 -3.965 1.00 96.00 87 ILE A CA 1
ATOM 648 C C . ILE A 1 87 ? 0.008 1.284 -3.462 1.00 96.00 87 ILE A C 1
ATOM 650 O O . ILE A 1 87 ? -1.205 1.082 -3.447 1.00 96.00 87 ILE A O 1
ATOM 654 N N . ALA A 1 88 ? 0.877 0.393 -2.975 1.00 96.06 88 ALA A N 1
ATOM 655 C CA . ALA A 1 88 ? 0.472 -0.889 -2.398 1.00 96.06 88 ALA A CA 1
ATOM 656 C C . ALA A 1 88 ? -0.496 -0.705 -1.218 1.00 96.06 88 ALA A C 1
ATOM 658 O O . ALA A 1 88 ? -1.526 -1.375 -1.148 1.00 96.06 88 ALA A O 1
ATOM 659 N N . VAL A 1 89 ? -0.196 0.235 -0.315 1.00 95.62 89 VAL A N 1
ATOM 660 C CA . VAL A 1 89 ? -1.047 0.562 0.841 1.00 95.62 89 VAL A CA 1
ATOM 661 C C . VAL A 1 89 ? -2.394 1.115 0.389 1.00 95.62 89 VAL A C 1
ATOM 663 O O . VAL A 1 89 ? -3.431 0.702 0.905 1.00 95.62 89 VAL A O 1
ATOM 666 N N . LEU A 1 90 ? -2.402 2.018 -0.593 1.00 95.81 90 LEU A N 1
ATOM 667 C CA . LEU A 1 90 ? -3.624 2.595 -1.152 1.00 95.81 90 LEU A CA 1
ATOM 668 C C . LEU A 1 90 ? -4.522 1.511 -1.753 1.00 95.81 90 LEU A C 1
ATOM 670 O O . LEU A 1 90 ? -5.714 1.460 -1.443 1.00 95.81 90 LEU A O 1
ATOM 674 N N . LEU A 1 91 ? -3.951 0.620 -2.568 1.00 95.62 91 LEU A N 1
ATOM 675 C CA . LEU A 1 91 ? -4.675 -0.499 -3.173 1.00 95.62 91 LEU A CA 1
ATOM 676 C C . LEU A 1 91 ? -5.191 -1.477 -2.113 1.00 95.62 91 LEU A C 1
ATOM 678 O O . LEU A 1 91 ? -6.354 -1.874 -2.163 1.00 95.62 91 LEU A O 1
ATOM 682 N N . ALA A 1 92 ? -4.375 -1.806 -1.110 1.00 95.19 92 ALA A N 1
ATOM 683 C CA . ALA A 1 92 ? -4.779 -2.655 0.006 1.00 95.19 92 ALA A CA 1
ATOM 684 C C . ALA A 1 92 ? -5.902 -2.030 0.844 1.00 95.19 92 ALA A C 1
ATOM 686 O O . ALA A 1 92 ? -6.822 -2.736 1.260 1.00 95.19 92 ALA A O 1
ATOM 687 N N . THR A 1 93 ? -5.862 -0.715 1.052 1.00 95.00 93 THR A N 1
ATOM 688 C CA . THR A 1 93 ? -6.899 0.033 1.771 1.00 95.00 93 THR A CA 1
ATOM 689 C C . THR A 1 93 ? -8.208 0.036 0.993 1.00 95.00 93 THR A C 1
ATOM 691 O O . THR A 1 93 ? -9.247 -0.309 1.552 1.00 95.00 93 THR A O 1
ATOM 694 N N . ALA A 1 94 ? -8.172 0.354 -0.303 1.00 94.88 94 ALA A N 1
ATOM 695 C CA . ALA A 1 94 ? -9.348 0.326 -1.172 1.00 94.88 94 ALA A CA 1
ATOM 696 C C . ALA A 1 94 ? -9.963 -1.084 -1.247 1.00 94.88 94 ALA A C 1
ATOM 698 O O . ALA A 1 94 ? -11.167 -1.249 -1.070 1.00 94.88 94 ALA A O 1
ATOM 699 N N . ALA A 1 95 ? -9.128 -2.116 -1.407 1.00 93.81 95 ALA A N 1
ATOM 700 C CA . ALA A 1 95 ? -9.574 -3.506 -1.459 1.00 93.81 95 ALA A CA 1
ATOM 701 C C . ALA A 1 95 ? -10.166 -4.005 -0.129 1.00 93.81 95 ALA A C 1
ATOM 703 O O . ALA A 1 95 ? -11.100 -4.800 -0.147 1.00 93.81 95 ALA A O 1
ATOM 704 N N . SER A 1 96 ? -9.629 -3.566 1.015 1.00 92.94 96 SER A N 1
ATOM 705 C CA . SER A 1 96 ? -10.110 -3.997 2.341 1.00 92.94 96 SER A CA 1
ATOM 706 C C . SER A 1 96 ? -11.365 -3.249 2.785 1.00 92.94 96 SER A C 1
ATOM 708 O O . SER A 1 96 ? -12.259 -3.843 3.378 1.00 92.94 96 SER A O 1
ATOM 710 N N . SER A 1 97 ? -11.454 -1.956 2.470 1.00 92.31 97 SER A N 1
ATOM 711 C CA . SER A 1 97 ? -12.606 -1.118 2.824 1.00 92.31 97 SER A CA 1
ATOM 712 C C . SER A 1 97 ? -13.762 -1.196 1.821 1.00 92.31 97 SER A C 1
ATOM 714 O O . SER A 1 97 ? -14.865 -0.746 2.122 1.00 92.31 97 SER A O 1
ATOM 716 N N . GLY A 1 98 ? -13.524 -1.719 0.612 1.00 92.81 98 GLY A N 1
ATOM 717 C CA . GLY A 1 98 ? -14.489 -1.678 -0.492 1.00 92.81 98 GLY A CA 1
ATOM 718 C C . GLY A 1 98 ? -14.732 -0.267 -1.042 1.00 92.81 98 GLY A C 1
ATOM 719 O O . GLY A 1 98 ? -15.698 -0.051 -1.773 1.00 92.81 98 GLY A O 1
ATOM 720 N N . LYS A 1 99 ? -13.886 0.703 -0.675 1.00 93.06 99 LYS A N 1
ATOM 721 C CA . LYS A 1 99 ? -13.964 2.092 -1.134 1.00 93.06 99 LYS A CA 1
ATOM 722 C C . LYS A 1 99 ? -13.258 2.284 -2.467 1.00 93.06 99 LYS A C 1
ATOM 724 O O . LYS A 1 99 ? -12.365 1.528 -2.849 1.00 93.06 99 L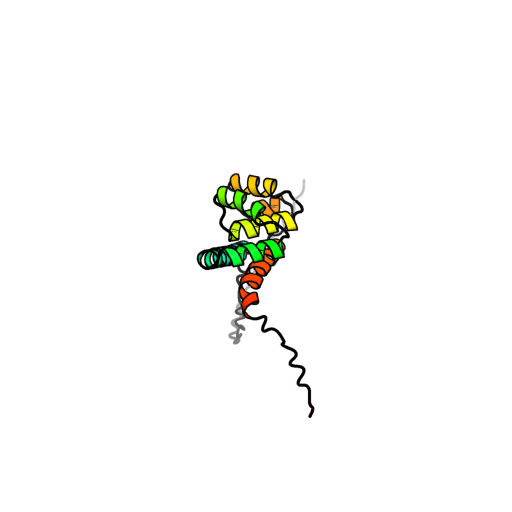YS A O 1
ATOM 729 N N . GLU A 1 100 ? -13.634 3.349 -3.165 1.00 93.88 100 GLU A N 1
ATOM 730 C CA . GLU A 1 100 ? -12.973 3.716 -4.409 1.00 93.88 100 GLU A CA 1
ATOM 731 C C . GLU A 1 100 ? -11.533 4.182 -4.141 1.00 93.88 100 GLU A C 1
ATOM 733 O O . GLU A 1 100 ? -11.268 4.945 -3.209 1.00 93.88 100 GLU A O 1
ATOM 738 N N . ARG A 1 101 ? -10.595 3.777 -5.006 1.00 93.69 101 ARG A N 1
ATOM 739 C CA . ARG A 1 101 ? -9.182 4.202 -4.954 1.00 93.69 101 ARG A CA 1
ATOM 740 C C . ARG A 1 101 ? -9.044 5.728 -4.892 1.00 93.69 101 ARG A C 1
ATOM 742 O O . ARG A 1 101 ? -8.219 6.238 -4.137 1.00 93.69 101 ARG A O 1
ATOM 749 N N . GLN A 1 102 ? -9.892 6.447 -5.630 1.00 93.44 102 GLN A N 1
ATOM 750 C CA . GLN A 1 102 ? -9.899 7.907 -5.666 1.00 93.44 102 GLN A CA 1
ATOM 751 C C . GLN A 1 102 ? -10.321 8.528 -4.326 1.00 93.44 102 GLN A C 1
ATOM 753 O O . GLN A 1 102 ? -9.783 9.560 -3.928 1.00 93.44 102 GLN A O 1
ATOM 758 N N . GLU A 1 103 ? -11.250 7.900 -3.597 1.00 94.38 103 GLU A N 1
ATOM 759 C CA . GLU A 1 103 ? -11.673 8.354 -2.267 1.00 94.38 103 GLU A CA 1
ATOM 760 C C . GLU A 1 103 ? -10.513 8.247 -1.269 1.00 94.38 103 GLU A C 1
ATOM 762 O O . GLU A 1 103 ? -10.202 9.214 -0.570 1.00 94.38 103 GLU A O 1
ATOM 767 N N . VAL A 1 104 ? -9.811 7.108 -1.272 1.00 94.81 104 VAL A N 1
ATOM 768 C CA . VAL A 1 104 ? -8.619 6.877 -0.439 1.00 94.81 104 VAL A CA 1
ATOM 769 C C . VAL A 1 104 ? -7.510 7.874 -0.790 1.00 94.81 104 VAL A C 1
ATOM 771 O O . VAL A 1 104 ? -6.938 8.508 0.100 1.00 94.81 104 VAL A O 1
ATOM 774 N N . LEU A 1 105 ? -7.256 8.084 -2.086 1.00 94.56 105 LEU A N 1
ATOM 775 C CA . LEU A 1 105 ? -6.275 9.054 -2.574 1.00 94.56 105 LEU A CA 1
ATOM 776 C C . LEU A 1 105 ? -6.597 10.481 -2.111 1.00 94.56 105 LEU A C 1
ATOM 778 O O . LEU A 1 105 ? -5.714 11.212 -1.668 1.00 94.56 105 LEU A O 1
ATOM 782 N N . ASN A 1 106 ? -7.868 10.879 -2.175 1.00 95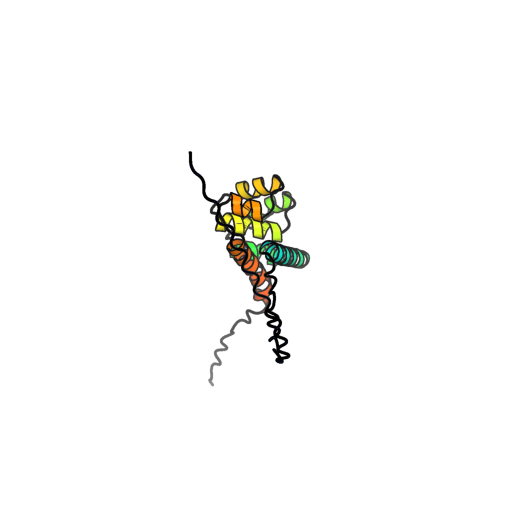.06 106 ASN A N 1
ATOM 783 C CA . ASN A 1 106 ? -8.311 12.198 -1.734 1.00 95.06 106 ASN A CA 1
ATOM 784 C C . ASN A 1 106 ? -8.082 12.413 -0.232 1.00 95.06 106 ASN A C 1
ATOM 786 O O . ASN A 1 106 ? -7.757 13.527 0.178 1.00 95.06 106 ASN A O 1
ATOM 790 N N . LEU A 1 107 ? -8.239 11.377 0.597 1.00 94.62 107 LEU A N 1
ATOM 791 C CA . LEU A 1 107 ? -7.936 11.464 2.027 1.00 94.62 107 LEU A CA 1
ATOM 792 C C . LEU A 1 107 ? -6.433 11.635 2.276 1.00 94.62 107 LEU A C 1
ATOM 794 O O . LEU A 1 107 ? -6.051 12.468 3.098 1.00 94.62 107 LEU A O 1
ATOM 798 N N . LEU A 1 108 ? -5.595 10.923 1.523 1.00 93.56 108 LEU A N 1
ATOM 799 C CA . LEU A 1 108 ? -4.141 11.059 1.597 1.00 93.56 108 LEU A CA 1
ATOM 800 C C . LEU A 1 108 ? -3.676 12.460 1.169 1.00 93.56 108 LEU A C 1
ATOM 802 O O . LEU A 1 108 ? -2.891 13.093 1.869 1.00 93.56 108 LEU A O 1
ATOM 806 N N . LYS A 1 109 ? -4.235 13.002 0.078 1.00 93.50 109 LYS A N 1
ATOM 807 C CA . LYS A 1 109 ? -3.963 14.376 -0.390 1.00 93.50 109 LYS A CA 1
ATOM 808 C C . LYS A 1 109 ? -4.354 15.456 0.621 1.00 93.50 109 LYS A C 1
ATOM 810 O O . LYS A 1 109 ? -3.801 16.550 0.595 1.00 93.50 109 LYS A O 1
ATOM 815 N N . ARG A 1 110 ? -5.291 15.158 1.526 1.00 94.31 110 ARG A N 1
ATOM 816 C CA . ARG A 1 110 ? -5.661 16.037 2.650 1.00 94.31 110 ARG A CA 1
ATOM 817 C C . ARG A 1 110 ? -4.672 15.964 3.821 1.00 94.31 110 ARG A C 1
ATOM 819 O O . ARG A 1 110 ? -4.922 16.590 4.844 1.00 94.31 110 ARG A O 1
ATOM 826 N N . GLY A 1 111 ? -3.578 15.213 3.682 1.00 93.81 111 GLY A N 1
ATOM 827 C CA . GLY A 1 111 ? -2.535 15.069 4.696 1.00 93.81 111 GLY A CA 1
ATOM 828 C C . GLY A 1 111 ? -2.882 14.087 5.814 1.00 93.81 111 GLY A C 1
ATOM 829 O O . GLY A 1 111 ? -2.227 14.115 6.851 1.00 93.81 111 GLY A O 1
ATOM 830 N N . LYS A 1 112 ? -3.904 13.239 5.632 1.00 93.12 112 LYS A N 1
ATOM 831 C CA . LYS A 1 112 ? -4.252 12.214 6.623 1.00 93.12 112 LYS A CA 1
ATOM 832 C C . LYS A 1 112 ? -3.231 11.080 6.629 1.00 93.12 112 LYS A C 1
ATOM 834 O O . LYS A 1 112 ? -2.765 10.647 5.577 1.00 93.12 112 LYS A O 1
ATOM 839 N N . SER A 1 113 ? -2.944 10.566 7.818 1.00 93.31 113 SER A N 1
ATOM 840 C CA . SER A 1 113 ? -2.148 9.354 8.023 1.00 93.31 113 SER A CA 1
ATOM 841 C C . SER A 1 113 ? -2.908 8.091 7.604 1.00 93.31 113 SER A C 1
ATOM 843 O O . SER A 1 113 ? -4.139 8.070 7.558 1.00 93.31 113 SER A O 1
ATOM 845 N N . TRP A 1 114 ? -2.186 6.998 7.344 1.00 92.19 114 TRP A N 1
ATOM 846 C CA . TRP A 1 114 ? -2.801 5.715 6.989 1.00 92.19 114 TRP A CA 1
ATOM 847 C C . TRP A 1 114 ? -3.740 5.181 8.077 1.00 92.19 114 TRP A C 1
ATOM 849 O O . TRP A 1 114 ? -4.783 4.628 7.737 1.00 92.19 114 TRP A O 1
ATOM 859 N N . THR A 1 115 ? -3.444 5.413 9.362 1.00 92.12 115 THR A N 1
ATOM 860 C CA . THR A 1 115 ? -4.361 5.071 10.464 1.00 92.12 115 THR A CA 1
ATOM 861 C C . THR A 1 115 ? -5.666 5.848 10.375 1.00 92.12 115 THR A C 1
ATOM 863 O O . THR A 1 115 ? -6.743 5.269 10.487 1.00 92.12 115 THR A O 1
ATOM 866 N N . GLU A 1 116 ? -5.595 7.158 10.131 1.00 93.94 116 GLU A N 1
ATOM 867 C CA . GLU A 1 116 ? -6.790 7.994 9.989 1.00 93.94 116 GLU A CA 1
ATOM 868 C C . GLU A 1 116 ? -7.596 7.634 8.741 1.00 93.94 116 GLU A C 1
ATOM 870 O O . GLU A 1 116 ? -8.824 7.711 8.759 1.00 93.94 116 GLU A O 1
ATOM 875 N N . ILE A 1 117 ? -6.925 7.248 7.654 1.00 94.25 117 ILE A N 1
ATOM 876 C CA . ILE A 1 117 ? -7.572 6.782 6.425 1.00 94.25 117 ILE A CA 1
ATOM 877 C C . ILE A 1 117 ? -8.271 5.440 6.674 1.00 94.25 117 ILE A C 1
ATOM 879 O O . ILE A 1 117 ? -9.436 5.291 6.308 1.00 94.25 117 ILE A O 1
ATOM 883 N N . ALA A 1 118 ? -7.605 4.486 7.326 1.00 92.44 118 ALA A N 1
ATOM 884 C CA . ALA A 1 118 ? -8.184 3.195 7.687 1.00 92.44 118 ALA A CA 1
ATOM 885 C C . ALA A 1 118 ? -9.428 3.389 8.574 1.00 92.44 118 ALA A C 1
ATOM 887 O O . ALA A 1 118 ? -10.522 2.948 8.221 1.00 92.44 118 ALA A O 1
ATOM 888 N N . ALA A 1 119 ? -9.309 4.202 9.628 1.00 92.56 119 ALA A N 1
ATOM 889 C CA . ALA A 1 119 ? -10.429 4.553 10.497 1.00 92.56 119 ALA A CA 1
ATOM 890 C C . ALA A 1 119 ? -11.575 5.249 9.736 1.00 92.56 119 ALA A C 1
ATOM 892 O O . ALA A 1 119 ? -12.739 4.894 9.908 1.00 92.56 119 ALA A O 1
ATOM 893 N N . ALA A 1 120 ? -11.267 6.205 8.851 1.00 92.69 120 ALA A N 1
ATOM 894 C CA . ALA A 1 120 ? -12.272 6.918 8.055 1.00 92.69 120 ALA A CA 1
ATOM 895 C C . ALA A 1 120 ? -12.978 6.025 7.023 1.00 92.69 120 ALA A C 1
ATOM 897 O O . ALA A 1 120 ? -14.105 6.317 6.626 1.00 92.69 120 ALA A O 1
ATOM 898 N N . THR A 1 121 ? -12.322 4.952 6.584 1.00 91.94 121 THR A N 1
ATOM 899 C CA . THR A 1 121 ? -12.866 3.984 5.624 1.00 91.94 121 THR A CA 1
ATOM 900 C C . THR A 1 121 ? -13.504 2.768 6.299 1.00 91.94 121 THR A C 1
ATOM 902 O O . THR A 1 121 ? -14.041 1.909 5.604 1.00 91.94 121 THR A O 1
ATOM 905 N N . GLY A 1 122 ? -13.513 2.713 7.637 1.00 91.56 122 GLY A N 1
ATOM 906 C CA . GLY A 1 122 ? -14.108 1.620 8.407 1.00 91.56 122 GLY A CA 1
ATOM 907 C C . GLY A 1 122 ? -13.308 0.319 8.332 1.00 91.56 122 GLY A C 1
ATOM 908 O O . GLY A 1 122 ? -13.891 -0.761 8.378 1.00 91.56 122 GLY A O 1
ATOM 909 N N . THR A 1 123 ? -11.989 0.411 8.164 1.00 91.94 123 THR A N 1
ATOM 910 C CA . THR A 1 123 ? -11.087 -0.736 8.047 1.00 91.94 123 THR A CA 1
ATOM 911 C C . THR A 1 123 ? -9.953 -0.630 9.065 1.00 91.94 123 THR A C 1
ATOM 913 O O . THR A 1 123 ? -9.555 0.463 9.461 1.00 91.94 123 THR A O 1
ATOM 916 N N . ASP A 1 124 ? -9.414 -1.772 9.483 1.00 92.94 124 ASP A N 1
ATOM 917 C CA . ASP A 1 124 ? -8.255 -1.830 10.371 1.00 92.94 124 ASP A CA 1
ATOM 918 C C . ASP A 1 124 ? -6.936 -1.841 9.584 1.00 92.94 124 ASP A C 1
ATOM 920 O O . ASP A 1 124 ? -6.852 -2.337 8.458 1.00 92.94 124 ASP A O 1
ATOM 924 N N . LEU A 1 125 ? -5.855 -1.367 10.208 1.00 91.38 125 LEU A N 1
ATOM 925 C CA . LEU A 1 125 ? -4.519 -1.442 9.607 1.00 91.38 125 LEU A CA 1
ATOM 926 C C . LEU A 1 125 ? -3.993 -2.875 9.467 1.00 91.38 125 LEU A C 1
ATOM 928 O O . LEU A 1 125 ? -3.171 -3.128 8.594 1.00 91.38 125 LEU A O 1
ATOM 932 N N . GLY A 1 126 ? -4.456 -3.816 10.294 1.00 91.06 126 GLY A N 1
ATOM 933 C CA . GLY A 1 126 ? -4.000 -5.210 10.260 1.00 91.06 126 GLY A CA 1
ATOM 934 C C . GLY A 1 126 ? -4.226 -5.890 8.898 1.00 91.06 126 GLY A C 1
ATOM 935 O O . GLY A 1 126 ? -3.261 -6.359 8.295 1.00 91.06 126 GLY A O 1
ATOM 936 N N . PRO A 1 127 ? -5.465 -5.912 8.369 1.00 91.50 127 PRO A N 1
ATOM 937 C CA . PRO A 1 127 ? -5.759 -6.434 7.032 1.00 91.50 127 PRO A CA 1
ATOM 938 C C . PRO A 1 127 ? -4.997 -5.730 5.902 1.00 91.50 127 PRO A C 1
ATOM 940 O O . PRO A 1 127 ? -4.536 -6.390 4.969 1.00 91.50 127 PRO A O 1
ATOM 943 N N . ILE A 1 128 ? -4.831 -4.404 5.998 1.00 93.19 128 ILE A N 1
ATOM 944 C CA . ILE A 1 128 ? -4.051 -3.622 5.029 1.00 93.19 128 ILE A CA 1
ATOM 945 C C . ILE A 1 128 ? -2.595 -4.096 5.050 1.00 93.19 128 ILE A C 1
ATOM 947 O O . ILE A 1 128 ? -2.047 -4.450 4.008 1.00 93.19 128 ILE A O 1
ATOM 951 N N . LEU A 1 129 ? -1.989 -4.160 6.237 1.00 93.50 129 LEU A N 1
ATOM 952 C CA . LEU A 1 129 ? -0.613 -4.602 6.431 1.00 93.50 129 LEU A CA 1
ATOM 953 C C . LEU A 1 129 ? -0.396 -6.016 5.886 1.00 93.50 129 LEU A C 1
ATOM 955 O O . LEU A 1 129 ? 0.563 -6.235 5.153 1.00 93.50 129 LEU A O 1
ATOM 959 N N . ALA A 1 130 ? -1.301 -6.952 6.182 1.00 92.31 130 ALA A N 1
ATOM 960 C CA . ALA A 1 130 ? -1.211 -8.328 5.700 1.00 92.31 130 ALA A CA 1
ATOM 961 C C . ALA A 1 130 ? -1.185 -8.404 4.162 1.00 92.31 130 ALA A C 1
ATOM 963 O O . ALA A 1 130 ? -0.354 -9.107 3.590 1.00 92.31 130 ALA A O 1
ATOM 964 N N . LYS A 1 131 ? -2.037 -7.631 3.478 1.00 92.88 131 LYS A N 1
ATOM 965 C CA . LYS A 1 131 ? -2.046 -7.564 2.006 1.00 92.88 131 LYS A CA 1
ATOM 966 C C . LYS A 1 131 ? -0.754 -6.974 1.444 1.00 92.88 131 LYS A C 1
ATOM 968 O O . LYS A 1 131 ? -0.186 -7.514 0.501 1.00 92.88 131 LYS A O 1
ATOM 973 N N . VAL A 1 132 ? -0.260 -5.885 2.031 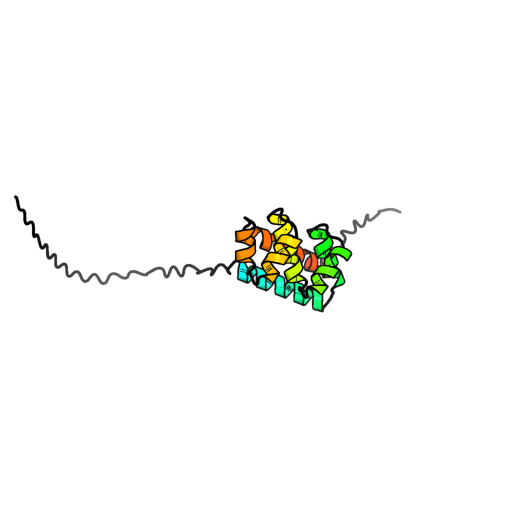1.00 93.50 132 VAL A N 1
ATOM 974 C CA . VAL A 1 132 ? 0.993 -5.249 1.590 1.00 93.50 132 VAL A CA 1
ATOM 975 C C . VAL A 1 132 ? 2.198 -6.173 1.847 1.00 93.50 132 VAL A C 1
ATOM 977 O O . VAL A 1 132 ? 3.120 -6.238 1.033 1.00 93.50 132 VAL A O 1
ATOM 980 N N . GLN A 1 133 ? 2.182 -6.956 2.930 1.00 93.56 133 GLN A N 1
ATOM 981 C CA . GLN A 1 133 ? 3.189 -7.987 3.198 1.00 93.56 133 GLN A CA 1
ATOM 982 C C . GLN A 1 133 ? 3.171 -9.117 2.164 1.00 93.56 133 GLN A C 1
ATOM 984 O O . GLN A 1 133 ? 4.240 -9.580 1.769 1.00 93.56 133 GLN A O 1
ATOM 989 N N . GLU A 1 134 ? 2.001 -9.535 1.678 1.00 93.00 134 GLU A N 1
ATOM 990 C CA . GLU A 1 134 ? 1.916 -10.536 0.607 1.00 93.00 134 GLU A CA 1
ATOM 991 C C . GLU A 1 134 ? 2.528 -10.023 -0.706 1.00 93.00 134 GLU A C 1
ATOM 993 O O . GLU A 1 134 ? 3.248 -10.772 -1.367 1.00 93.00 134 GLU A O 1
ATOM 998 N N . VAL A 1 135 ? 2.375 -8.732 -1.037 1.00 92.94 135 VAL A N 1
ATOM 999 C CA . VAL A 1 135 ? 3.111 -8.109 -2.160 1.00 92.94 135 VAL A CA 1
ATOM 1000 C C . VAL A 1 135 ? 4.619 -8.230 -1.941 1.00 92.94 135 VAL A C 1
ATOM 1002 O O . VAL A 1 135 ? 5.334 -8.723 -2.812 1.00 92.94 135 VAL A O 1
ATOM 1005 N N . SER A 1 136 ? 5.100 -7.842 -0.754 1.00 92.94 136 SER A N 1
ATOM 1006 C CA . SER A 1 136 ? 6.515 -7.956 -0.370 1.00 92.94 136 SER A CA 1
ATOM 1007 C C . SER A 1 136 ? 7.053 -9.373 -0.546 1.00 92.94 136 SER A C 1
ATOM 1009 O O . SER A 1 136 ? 8.076 -9.595 -1.192 1.00 92.94 136 SER A O 1
ATOM 1011 N N . LYS A 1 137 ? 6.294 -10.356 -0.073 1.00 91.31 137 LYS A N 1
ATOM 1012 C CA . LYS A 1 137 ? 6.644 -11.767 -0.164 1.00 91.31 137 LYS A CA 1
ATOM 1013 C C . LYS A 1 137 ? 6.625 -12.296 -1.596 1.00 91.31 137 LYS A C 1
ATOM 1015 O O . LYS A 1 137 ? 7.486 -13.103 -1.932 1.00 91.31 137 LYS A O 1
ATOM 1020 N N . LYS A 1 138 ? 5.701 -11.860 -2.459 1.00 89.00 138 LYS A N 1
ATOM 1021 C CA . LYS A 1 138 ? 5.687 -12.232 -3.888 1.00 89.00 138 LYS A CA 1
ATOM 1022 C C . LYS A 1 138 ? 6.934 -11.720 -4.609 1.00 89.00 138 LYS A C 1
ATOM 1024 O O . LYS A 1 138 ? 7.578 -12.478 -5.335 1.00 89.00 138 LYS A O 1
ATOM 1029 N N . MET A 1 139 ? 7.348 -10.491 -4.302 1.00 89.06 139 MET A N 1
ATOM 1030 C CA . MET A 1 139 ? 8.608 -9.937 -4.800 1.00 89.06 139 MET A CA 1
ATOM 1031 C C . MET A 1 139 ? 9.845 -10.672 -4.271 1.00 89.06 139 MET A C 1
ATOM 1033 O O . MET A 1 139 ? 10.891 -10.580 -4.887 1.00 89.06 139 MET A O 1
ATOM 1037 N N . GLU A 1 140 ? 9.781 -11.408 -3.162 1.00 84.94 140 GLU A N 1
ATOM 1038 C CA . GLU A 1 140 ? 10.904 -12.234 -2.683 1.00 84.94 140 GLU A CA 1
ATOM 1039 C C . GLU A 1 140 ? 10.824 -13.684 -3.198 1.00 84.94 140 GLU A C 1
ATOM 1041 O O . GLU A 1 140 ? 11.834 -14.324 -3.514 1.00 84.94 140 GLU A O 1
ATOM 1046 N N . GLY A 1 141 ? 9.603 -14.207 -3.305 1.00 69.88 141 GLY A N 1
ATOM 1047 C CA . GLY A 1 141 ? 9.283 -15.612 -3.534 1.00 69.88 141 GLY A CA 1
ATOM 1048 C C . GLY A 1 141 ? 9.508 -16.100 -4.961 1.00 69.88 141 GLY A C 1
ATOM 1049 O O . GLY A 1 141 ? 9.817 -17.280 -5.144 1.00 69.88 141 GLY A O 1
ATOM 1050 N N . GLU A 1 142 ? 9.455 -15.221 -5.965 1.00 55.94 142 GLU A N 1
ATOM 1051 C CA . GLU A 1 142 ? 9.658 -15.625 -7.368 1.00 55.94 142 GLU A CA 1
ATOM 1052 C C . GLU A 1 142 ? 11.082 -16.146 -7.656 1.00 55.94 142 GLU A C 1
ATOM 1054 O O . GLU A 1 142 ? 11.322 -16.868 -8.618 1.00 55.94 142 GLU A O 1
ATOM 1059 N N . THR A 1 143 ? 12.021 -15.910 -6.739 1.00 52.25 143 THR A N 1
ATOM 1060 C CA . THR A 1 143 ? 13.386 -16.452 -6.786 1.00 52.25 143 THR A CA 1
ATOM 1061 C C . THR A 1 143 ? 13.525 -17.866 -6.195 1.00 52.25 143 THR A C 1
ATOM 1063 O O . THR A 1 143 ? 14.582 -18.480 -6.324 1.00 52.25 143 THR A O 1
ATOM 1066 N N . THR A 1 144 ? 12.480 -18.427 -5.566 1.00 51.75 144 THR A N 1
ATOM 1067 C CA . THR A 1 144 ? 12.542 -19.755 -4.909 1.00 51.75 144 THR A CA 1
ATOM 1068 C C . THR A 1 144 ? 11.545 -20.784 -5.429 1.00 51.75 144 THR A C 1
ATOM 1070 O O . THR A 1 144 ? 11.614 -21.950 -5.028 1.00 51.75 144 THR A O 1
ATOM 1073 N N . ALA A 1 145 ? 10.700 -20.424 -6.398 1.00 52.59 145 ALA A N 1
ATOM 1074 C CA . ALA A 1 145 ? 9.954 -21.392 -7.192 1.00 52.59 145 ALA A CA 1
ATOM 1075 C C . ALA A 1 145 ? 10.913 -22.142 -8.138 1.00 52.59 145 ALA A C 1
ATOM 1077 O O . ALA A 1 145 ? 10.845 -22.025 -9.358 1.00 52.59 145 ALA A O 1
ATOM 1078 N N . LYS A 1 146 ? 11.824 -22.950 -7.570 1.00 49.66 146 LYS A N 1
ATOM 1079 C CA . LYS A 1 146 ? 12.497 -24.031 -8.291 1.00 49.66 146 LYS A CA 1
ATOM 1080 C C . LYS A 1 146 ? 11.384 -24.797 -9.000 1.00 49.66 146 LYS A C 1
ATOM 1082 O O . LYS A 1 146 ? 10.546 -25.382 -8.301 1.00 49.66 146 LYS A O 1
ATOM 1087 N N . PRO A 1 147 ? 11.340 -24.832 -10.343 1.00 51.78 147 PRO A N 1
ATOM 1088 C CA . PRO A 1 147 ? 10.401 -25.703 -11.011 1.00 51.78 147 PRO A CA 1
ATOM 1089 C C . PRO A 1 147 ? 10.712 -27.100 -10.486 1.00 51.78 147 PRO A C 1
ATOM 1091 O O . PRO A 1 147 ? 11.828 -27.597 -10.656 1.00 51.78 147 PRO A O 1
ATOM 1094 N N . LYS A 1 148 ? 9.745 -27.738 -9.815 1.00 57.31 148 LYS A N 1
ATOM 1095 C CA . LYS A 1 148 ? 9.732 -29.194 -9.681 1.00 57.31 148 LYS A CA 1
ATOM 1096 C C . LYS A 1 148 ? 9.633 -29.719 -11.112 1.00 57.31 148 LYS A C 1
ATOM 1098 O O . LYS A 1 148 ? 8.558 -30.087 -11.578 1.00 57.31 148 LYS A O 1
ATOM 1103 N N . ARG A 1 149 ? 10.759 -29.724 -11.834 1.00 58.78 149 ARG A N 1
ATOM 1104 C CA . ARG A 1 149 ? 10.968 -30.558 -13.004 1.00 58.78 149 ARG A CA 1
ATOM 1105 C C . ARG A 1 149 ? 10.744 -31.956 -12.467 1.00 58.78 149 ARG A C 1
ATOM 1107 O O . ARG A 1 149 ? 11.625 -32.542 -11.845 1.00 58.78 149 ARG A O 1
ATOM 1114 N N . LYS A 1 150 ? 9.528 -32.467 -12.651 1.00 63.09 150 LYS A N 1
ATOM 1115 C CA . LYS A 1 150 ? 9.289 -33.899 -12.651 1.00 63.09 150 LYS A CA 1
ATOM 1116 C C . LYS A 1 150 ? 10.128 -34.426 -13.809 1.00 63.09 150 LYS A C 1
ATOM 1118 O O . LYS A 1 150 ? 9.645 -34.524 -14.931 1.00 63.09 150 LYS A O 1
ATOM 1123 N N . MET A 1 151 ? 11.409 -34.680 -13.551 1.00 57.50 151 MET A N 1
ATOM 1124 C CA . MET A 1 151 ? 12.208 -35.562 -14.378 1.00 57.50 151 MET A CA 1
ATOM 1125 C C . MET A 1 151 ? 11.505 -36.909 -14.285 1.00 57.50 151 MET A C 1
ATOM 1127 O O . MET A 1 151 ? 11.699 -37.675 -13.345 1.00 57.50 151 MET A O 1
ATOM 1131 N N . LYS A 1 152 ? 10.606 -37.155 -15.240 1.00 68.62 152 LYS A N 1
ATOM 1132 C CA . LYS A 1 152 ? 10.261 -38.508 -15.637 1.00 68.62 152 LYS A CA 1
ATOM 1133 C C . LYS A 1 152 ? 11.560 -39.086 -16.189 1.00 68.62 152 LYS A C 1
ATOM 1135 O O . LYS A 1 152 ? 11.873 -38.895 -17.357 1.00 68.62 152 LYS A O 1
ATOM 1140 N N . PHE A 1 153 ? 12.353 -39.703 -15.319 1.00 63.59 153 PHE A N 1
ATOM 1141 C CA . PHE A 1 153 ? 13.337 -40.675 -15.759 1.00 63.59 153 PHE A CA 1
ATOM 1142 C C . PHE A 1 153 ? 12.530 -41.783 -16.429 1.00 63.59 153 PHE A C 1
ATOM 1144 O O . PHE A 1 153 ? 11.798 -42.507 -15.759 1.00 63.59 153 PHE A O 1
ATOM 1151 N N . ALA A 1 154 ? 12.571 -41.826 -17.756 1.00 65.56 154 ALA A N 1
ATOM 1152 C CA . ALA A 1 154 ? 12.157 -43.000 -18.497 1.00 65.56 154 ALA A CA 1
ATOM 1153 C C . ALA A 1 154 ? 13.273 -44.045 -18.334 1.00 65.56 154 ALA A C 1
ATOM 1155 O O . ALA A 1 154 ? 14.413 -43.743 -18.688 1.00 65.56 154 ALA A O 1
ATOM 1156 N N . PRO A 1 155 ? 13.002 -45.233 -17.771 1.00 72.94 155 PRO A N 1
ATOM 1157 C CA . PRO A 1 155 ? 13.893 -46.369 -17.923 1.00 72.94 155 PRO A CA 1
ATOM 1158 C C . PRO A 1 155 ? 13.547 -47.100 -19.228 1.00 72.94 155 PRO A C 1
ATOM 1160 O O . PRO A 1 155 ? 12.391 -47.453 -19.451 1.00 72.94 155 PRO A O 1
ATOM 1163 N N . GLY A 1 156 ? 14.547 -47.339 -20.073 1.00 69.69 156 GLY A N 1
ATOM 1164 C CA . GLY A 1 156 ? 14.442 -48.199 -21.258 1.00 69.69 156 GLY A CA 1
ATOM 1165 C C . GLY A 1 156 ? 15.047 -47.519 -22.486 1.00 69.69 156 GLY A C 1
ATOM 1166 O O . GLY A 1 156 ? 14.665 -46.399 -22.805 1.00 69.69 156 GLY A O 1
ATOM 1167 N N . THR A 1 157 ? 16.006 -48.110 -23.195 1.00 60.38 157 THR A N 1
ATOM 1168 C CA . THR A 1 157 ? 16.290 -49.545 -23.391 1.00 60.38 157 THR A CA 1
ATOM 1169 C C . THR A 1 157 ? 17.761 -49.731 -23.724 1.00 60.38 157 THR A C 1
ATOM 1171 O O . THR A 1 157 ? 18.322 -48.795 -24.338 1.00 60.38 157 THR A O 1
#

pLDDT: mean 80.43, std 18.2, range [43.81, 96.06]

Secondary structure (DSSP, 8-state):
------------------------------------HHHHHHHHHHHHHHHHHH-HHHHHHHHHHHH---HHHHHHHHHTT--HHHHHHHHHHHHHHT--HHHHHHHHHTT--HHHHHHHHT--HHHHHHHHHHHHHHHHHTTT-------------

Sequence (157 aa):
MASRSGARAVLVLIAGLAWGWLQAPTMLSPCFAQASPEEGLREVVAKIDGAASSDVGRVEEALIQEFGVKREDLQPLLEEKLSYGNIAVLLATAASSGKERQEVLNLLKRGKSWTEIAAATGTDLGPILAKVQEVSKKMEGETTAKPKRKMKFAPGT

Radius of gyration: 28.84 Å; chains: 1; bounding box: 48×68×88 Å